Protein AF-A0A3M1Y924-F1 (afdb_monomer_lite)

Sequence (154 aa):
MILGLCLPALLVAQAPTDSLYFHLVATYLQQHPGPYLAVDTAIPSLPLPALWLDDSATVSLWIGSPRVAFERLAKKSYLRHLQLSLRPDSSRAGQLMQVRDTLDLAALRRVREEAPPPLRGENPTAAARWLRPALIISGSTAAILALFLIRTPL

Secondary structure (DSSP, 8-state):
-EEE----TTS-TT--HHHHHHHHHHHHHHHS---BSEEEES-TTS---STTB-TT---EEEEPPPEEEEEEEETTEEEEEEEEEEEETT-S--EEEEEEEEEEHHHHHHHHHHS-GGGS---HHHHHHHHHHHHHHHHHHHHHHHHHHHH---

pLDDT: mean 70.91, std 11.45, range [38.41, 86.62]

Radius of gyration: 21.57 Å; chains: 1; bounding box: 62×49×46 Å

Structure (mmCIF, N/CA/C/O backbone):
data_AF-A0A3M1Y924-F1
#
_entry.id   AF-A0A3M1Y924-F1
#
loop_
_atom_site.group_PDB
_atom_site.id
_atom_site.type_symbol
_atom_site.label_atom_id
_atom_site.label_alt_id
_atom_site.label_comp_id
_atom_site.label_asym_id
_atom_site.label_entity_id
_atom_site.label_seq_id
_atom_site.pdbx_PDB_ins_code
_atom_site.Cartn_x
_atom_site.Cartn_y
_atom_site.Cartn_z
_atom_site.occupancy
_atom_site.B_iso_or_equiv
_atom_site.auth_seq_id
_atom_site.auth_comp_id
_atom_site.auth_asym_id
_atom_site.auth_atom_id
_atom_site.pdbx_PDB_model_num
ATOM 1 N N . MET A 1 1 ? -6.650 6.779 -16.405 1.00 43.38 1 MET A N 1
ATOM 2 C CA . MET A 1 1 ? -7.317 5.468 -16.253 1.00 43.38 1 MET A CA 1
ATOM 3 C C . MET A 1 1 ? -6.855 4.874 -14.928 1.00 43.38 1 MET A C 1
ATOM 5 O O . MET A 1 1 ? -5.652 4.833 -14.707 1.00 43.38 1 MET A O 1
ATOM 9 N N . ILE A 1 2 ? -7.766 4.547 -14.006 1.00 46.38 2 ILE A N 1
ATOM 10 C CA . ILE A 1 2 ? -7.412 3.947 -12.707 1.00 46.38 2 ILE A CA 1
ATOM 11 C C . ILE A 1 2 ? -7.532 2.435 -12.876 1.00 46.38 2 ILE A C 1
ATOM 13 O O . ILE A 1 2 ? -8.632 1.937 -13.097 1.00 46.38 2 ILE A O 1
ATOM 17 N N . LEU A 1 3 ? -6.413 1.718 -12.795 1.00 51.41 3 LEU A N 1
ATOM 18 C CA . LEU A 1 3 ? -6.412 0.257 -12.787 1.00 51.41 3 LEU A CA 1
ATOM 19 C C . LEU A 1 3 ? -6.446 -0.195 -11.326 1.00 51.41 3 LEU A C 1
ATOM 21 O O . LEU A 1 3 ? -5.430 -0.226 -10.630 1.00 51.41 3 LEU A O 1
ATOM 25 N N . GLY A 1 4 ? -7.657 -0.464 -10.837 1.00 45.56 4 GLY A N 1
ATOM 26 C CA . GLY A 1 4 ? -7.865 -1.121 -9.552 1.00 45.56 4 GLY A CA 1
ATOM 27 C C . GLY A 1 4 ? -7.639 -2.617 -9.718 1.00 45.56 4 GLY A C 1
ATOM 28 O O . GLY A 1 4 ? -8.507 -3.311 -10.240 1.00 45.56 4 GLY A O 1
ATOM 29 N N . LEU A 1 5 ? -6.479 -3.116 -9.295 1.00 54.16 5 LEU A N 1
ATOM 30 C CA . LEU A 1 5 ? -6.228 -4.553 -9.243 1.00 54.16 5 LEU A CA 1
ATOM 31 C C . LEU A 1 5 ? -6.842 -5.094 -7.950 1.00 54.16 5 LEU A C 1
ATOM 33 O O . LEU A 1 5 ? -6.291 -4.922 -6.863 1.00 54.16 5 LEU A O 1
ATOM 37 N N . CYS A 1 6 ? -7.992 -5.759 -8.065 1.00 44.88 6 CYS A N 1
ATOM 38 C CA . CYS A 1 6 ? -8.392 -6.739 -7.059 1.00 44.88 6 CYS A CA 1
ATOM 39 C C . CYS A 1 6 ? -7.473 -7.948 -7.232 1.00 44.88 6 CYS A C 1
ATOM 41 O O . CYS A 1 6 ? -7.680 -8.754 -8.139 1.00 44.88 6 CYS A O 1
ATOM 43 N N . LEU A 1 7 ? -6.433 -8.051 -6.401 1.00 48.22 7 LEU A N 1
ATOM 44 C CA . LEU A 1 7 ? -5.666 -9.290 -6.298 1.00 48.22 7 LEU A CA 1
ATOM 45 C C . LEU A 1 7 ? -6.635 -10.440 -5.967 1.00 48.22 7 LEU A C 1
ATOM 47 O O . LEU A 1 7 ? -7.522 -10.254 -5.126 1.00 48.22 7 LEU A O 1
ATOM 51 N N . PRO A 1 8 ? -6.504 -11.617 -6.609 1.00 39.78 8 PRO A N 1
ATOM 52 C CA . PRO A 1 8 ? -7.310 -12.773 -6.250 1.00 39.78 8 PRO A CA 1
ATOM 53 C C . PRO A 1 8 ? -7.094 -13.068 -4.765 1.00 39.78 8 PRO A C 1
ATOM 55 O O . PRO A 1 8 ? -5.956 -13.172 -4.307 1.00 39.78 8 PRO A O 1
ATOM 58 N N . ALA A 1 9 ? -8.196 -13.211 -4.026 1.00 41.47 9 ALA A N 1
ATOM 59 C CA . ALA A 1 9 ? -8.272 -13.348 -2.566 1.00 41.47 9 ALA A CA 1
ATOM 60 C C . ALA A 1 9 ? -7.474 -14.528 -1.957 1.00 41.47 9 ALA A C 1
ATOM 62 O O . ALA A 1 9 ? -7.539 -14.765 -0.755 1.00 41.47 9 ALA A O 1
ATOM 63 N N . LEU A 1 10 ? -6.731 -15.275 -2.777 1.00 38.41 10 LEU A N 1
ATOM 64 C CA . LEU A 1 10 ? -6.003 -16.488 -2.424 1.00 38.41 10 LEU A CA 1
ATOM 65 C C . LEU A 1 10 ? -4.482 -16.310 -2.326 1.00 38.41 10 LEU A C 1
ATOM 67 O O . LEU A 1 10 ? -3.832 -17.195 -1.777 1.00 38.41 10 LEU A O 1
ATOM 71 N N . LEU A 1 11 ? -3.903 -15.189 -2.773 1.00 43.66 11 LEU A N 1
ATOM 72 C CA . LEU A 1 11 ? -2.491 -14.898 -2.508 1.00 43.66 11 LEU A CA 1
ATOM 73 C C . LEU A 1 11 ? -2.346 -13.798 -1.454 1.00 43.66 11 LEU A C 1
ATOM 75 O O . LEU A 1 11 ? -2.369 -12.606 -1.736 1.00 43.66 11 LEU A O 1
ATOM 79 N N . VAL A 1 12 ? -2.104 -14.271 -0.233 1.00 49.91 12 VAL A N 1
ATOM 80 C CA . VAL A 1 12 ? -1.448 -13.549 0.859 1.00 49.91 12 VAL A CA 1
ATOM 81 C C . VAL A 1 12 ? -2.288 -12.439 1.497 1.00 49.91 12 VAL A C 1
ATOM 83 O O . VAL A 1 12 ? -1.961 -11.253 1.453 1.00 49.91 12 VAL A O 1
ATOM 86 N N . ALA A 1 13 ? -3.335 -12.839 2.224 1.00 56.69 13 ALA A N 1
ATOM 87 C CA . ALA A 1 13 ? -3.778 -12.036 3.357 1.00 56.69 13 ALA A CA 1
ATOM 88 C C . ALA A 1 13 ? -2.540 -11.769 4.240 1.00 56.69 13 ALA A C 1
ATOM 90 O O . ALA A 1 13 ? -1.946 -12.717 4.745 1.00 56.69 13 ALA A O 1
ATOM 91 N N . GLN A 1 14 ? -2.144 -10.503 4.409 1.00 67.88 14 GLN A N 1
ATOM 92 C CA . GLN A 1 14 ? -0.995 -10.057 5.222 1.00 67.88 14 GLN A CA 1
ATOM 93 C C . GLN A 1 14 ? 0.400 -10.036 4.563 1.00 67.88 14 GLN A C 1
ATOM 95 O O . GLN A 1 14 ? 1.406 -10.085 5.272 1.00 67.88 14 GLN A O 1
ATOM 100 N N . ALA A 1 15 ? 0.500 -9.883 3.238 1.00 73.00 15 ALA A N 1
ATOM 101 C CA . ALA A 1 15 ? 1.799 -9.682 2.584 1.00 73.00 15 ALA A CA 1
ATOM 102 C C . ALA A 1 15 ? 2.507 -8.402 3.088 1.00 73.00 15 ALA A C 1
ATOM 104 O O . ALA A 1 15 ? 1.841 -7.378 3.316 1.00 73.00 15 ALA A O 1
ATOM 105 N N . PRO A 1 16 ? 3.843 -8.394 3.234 1.00 79.31 16 PRO A N 1
ATOM 106 C CA . PRO A 1 16 ? 4.570 -7.183 3.597 1.00 79.31 16 PRO A CA 1
ATOM 107 C C . PRO A 1 16 ? 4.473 -6.137 2.465 1.00 79.31 16 PRO A C 1
ATOM 109 O O . PRO A 1 16 ? 4.255 -6.466 1.296 1.00 79.31 16 PRO A O 1
ATOM 112 N N . THR A 1 17 ? 4.504 -4.844 2.808 1.00 78.25 17 THR A N 1
ATOM 113 C CA . THR A 1 17 ? 4.154 -3.760 1.861 1.00 78.25 17 THR A CA 1
ATOM 114 C C . THR A 1 17 ? 5.130 -3.652 0.683 1.00 78.25 17 THR A C 1
ATOM 116 O O . THR A 1 17 ? 4.732 -3.272 -0.416 1.00 78.25 17 THR A O 1
ATOM 119 N N . ASP A 1 18 ? 6.391 -4.005 0.899 1.00 76.62 18 ASP A N 1
ATOM 120 C CA . ASP A 1 18 ? 7.430 -4.131 -0.125 1.00 76.62 18 ASP A CA 1
ATOM 121 C C . ASP A 1 18 ? 7.062 -5.167 -1.198 1.00 76.62 18 ASP A C 1
ATOM 123 O O . ASP A 1 18 ? 7.117 -4.861 -2.386 1.00 76.62 18 ASP A O 1
ATOM 127 N N . SER A 1 19 ? 6.594 -6.352 -0.803 1.00 79.69 19 SER A N 1
ATOM 128 C CA . SER A 1 19 ? 6.174 -7.397 -1.742 1.00 79.69 19 SER A CA 1
ATOM 129 C C . SER A 1 19 ? 4.979 -6.963 -2.597 1.00 79.69 19 SER A C 1
ATOM 131 O O . SER A 1 19 ? 4.958 -7.209 -3.803 1.00 79.69 19 SER A O 1
ATOM 133 N N . LEU A 1 20 ? 4.019 -6.237 -2.008 1.00 78.88 20 LEU A N 1
ATOM 134 C CA . LEU A 1 20 ? 2.894 -5.667 -2.754 1.00 78.88 20 LEU A CA 1
ATOM 135 C C . LEU A 1 20 ? 3.345 -4.584 -3.733 1.00 78.88 20 LEU A C 1
ATOM 137 O O . LEU A 1 20 ? 2.848 -4.527 -4.858 1.00 78.88 20 LEU A O 1
ATOM 141 N N . TYR A 1 21 ? 4.282 -3.733 -3.318 1.00 79.12 21 TYR A N 1
ATOM 142 C CA . TYR A 1 21 ? 4.879 -2.734 -4.196 1.00 79.12 21 TYR A CA 1
ATOM 143 C C . TYR A 1 21 ? 5.563 -3.407 -5.394 1.00 79.12 21 TYR A C 1
ATOM 145 O O . TYR A 1 21 ? 5.290 -3.041 -6.537 1.00 79.12 21 TYR A O 1
ATOM 153 N N . PHE A 1 22 ? 6.377 -4.438 -5.151 1.00 78.12 22 PHE A N 1
ATOM 154 C CA . PHE A 1 22 ? 7.032 -5.199 -6.215 1.00 78.12 22 PHE A CA 1
ATOM 155 C C . PHE A 1 22 ? 6.035 -5.850 -7.161 1.00 78.12 22 PHE A C 1
ATOM 157 O O . PHE A 1 22 ? 6.190 -5.747 -8.376 1.00 78.12 22 PHE A O 1
ATOM 164 N N . HIS A 1 23 ? 4.990 -6.471 -6.621 1.00 79.56 23 HIS A N 1
ATOM 165 C CA . HIS A 1 23 ? 3.956 -7.096 -7.432 1.00 79.56 23 HIS A CA 1
ATOM 166 C C . HIS A 1 23 ? 3.243 -6.071 -8.323 1.00 79.56 23 HIS A C 1
ATOM 168 O O . HIS A 1 23 ? 2.986 -6.351 -9.494 1.00 79.56 23 HIS A O 1
ATOM 174 N N . LEU A 1 24 ? 2.933 -4.880 -7.803 1.00 78.75 24 LEU A N 1
ATOM 175 C CA . LEU A 1 24 ? 2.301 -3.814 -8.584 1.00 78.75 24 LEU A CA 1
ATOM 176 C C . LEU A 1 24 ? 3.180 -3.361 -9.748 1.00 78.75 24 LEU A C 1
ATOM 178 O O . LEU A 1 24 ? 2.708 -3.307 -10.883 1.00 78.75 24 LEU A O 1
ATOM 182 N N . VAL A 1 25 ? 4.456 -3.087 -9.473 1.00 78.19 25 VAL A N 1
ATOM 183 C CA . VAL A 1 25 ? 5.422 -2.687 -10.504 1.00 78.19 25 VAL A CA 1
ATOM 184 C C . VAL A 1 25 ? 5.589 -3.798 -11.542 1.00 78.19 25 VAL A C 1
ATOM 186 O O . VAL A 1 25 ? 5.495 -3.533 -12.736 1.00 78.19 25 VAL A O 1
ATOM 189 N N . ALA A 1 26 ? 5.748 -5.051 -11.109 1.00 78.12 26 ALA A N 1
ATOM 190 C CA . ALA A 1 26 ? 5.869 -6.194 -12.011 1.00 78.12 26 ALA A CA 1
ATOM 191 C C . ALA A 1 26 ? 4.624 -6.368 -12.895 1.00 78.12 26 ALA A C 1
ATOM 193 O O . ALA A 1 26 ? 4.749 -6.582 -14.097 1.00 78.12 26 ALA A O 1
ATOM 194 N N . THR A 1 27 ? 3.425 -6.214 -12.324 1.00 78.44 27 THR A N 1
ATOM 195 C CA . THR A 1 27 ? 2.164 -6.317 -13.078 1.00 78.44 27 THR A CA 1
ATOM 196 C C . THR A 1 27 ? 2.050 -5.202 -14.114 1.00 78.44 27 THR A C 1
ATOM 198 O O . THR A 1 27 ? 1.643 -5.455 -15.244 1.00 78.44 27 THR A O 1
ATOM 201 N N . TYR A 1 28 ? 2.435 -3.973 -13.756 1.00 77.25 28 TYR A N 1
ATOM 202 C CA . TYR A 1 28 ? 2.457 -2.853 -14.695 1.00 77.25 28 TYR A CA 1
ATOM 203 C C . TYR A 1 28 ? 3.394 -3.118 -15.874 1.00 77.25 28 TYR A C 1
ATOM 205 O O . TYR A 1 28 ? 2.993 -2.961 -17.023 1.00 77.25 28 TYR A O 1
ATOM 213 N N . LEU A 1 29 ? 4.620 -3.560 -15.591 1.00 75.62 29 LEU A N 1
ATOM 214 C CA . LEU A 1 29 ? 5.622 -3.853 -16.616 1.00 75.62 29 LEU A CA 1
ATOM 215 C C . LEU A 1 29 ? 5.200 -5.022 -17.517 1.00 75.62 29 LEU A C 1
ATOM 217 O O . LEU A 1 29 ? 5.421 -4.976 -18.721 1.00 75.62 29 LEU A O 1
ATOM 221 N N . GLN A 1 30 ? 4.531 -6.040 -16.968 1.00 76.00 30 GLN A N 1
ATOM 222 C CA . GLN A 1 30 ? 3.955 -7.132 -17.764 1.00 76.00 30 GLN A CA 1
ATOM 223 C C . GLN A 1 30 ? 2.821 -6.661 -18.684 1.00 76.00 30 GLN A C 1
ATOM 225 O O . GLN A 1 30 ? 2.682 -7.168 -19.793 1.00 76.00 30 GLN A O 1
ATOM 230 N N . GLN A 1 31 ? 1.997 -5.713 -18.227 1.00 74.56 31 GLN A N 1
ATOM 231 C CA . GLN A 1 31 ? 0.903 -5.140 -19.022 1.00 74.56 31 GLN A CA 1
ATOM 232 C C . GLN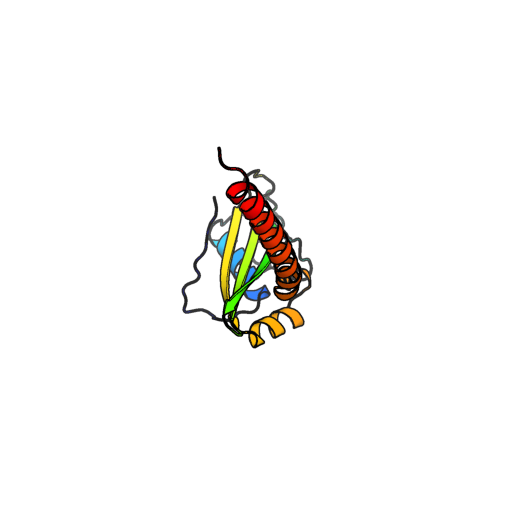 A 1 31 ? 1.397 -4.148 -20.080 1.00 74.56 31 GLN A C 1
ATOM 234 O O . GLN A 1 31 ? 0.739 -3.960 -21.103 1.00 74.56 31 GLN A O 1
ATOM 239 N N . HIS A 1 32 ? 2.554 -3.533 -19.843 1.00 72.88 32 HIS A N 1
ATOM 240 C CA . HIS A 1 32 ? 3.192 -2.580 -20.740 1.00 72.88 32 HIS A CA 1
ATOM 241 C C . HIS A 1 32 ? 4.624 -3.031 -21.063 1.00 72.88 32 HIS A C 1
ATOM 243 O O . HIS A 1 32 ? 5.576 -2.388 -20.624 1.00 72.88 32 HIS A O 1
ATOM 249 N N . PRO A 1 33 ? 4.797 -4.130 -21.824 1.00 66.00 33 PRO A N 1
ATOM 250 C CA . PRO A 1 33 ? 6.117 -4.577 -22.240 1.00 66.00 33 PRO A CA 1
ATOM 251 C C . PRO A 1 33 ? 6.686 -3.552 -23.226 1.00 66.00 33 PRO A C 1
ATOM 253 O O . PRO A 1 33 ? 6.256 -3.461 -24.375 1.00 66.00 33 PRO A O 1
ATOM 256 N N . GLY A 1 34 ? 7.626 -2.739 -22.758 1.00 63.94 34 GLY A N 1
ATOM 257 C CA . GLY A 1 34 ? 8.347 -1.761 -23.561 1.00 63.94 34 GLY A CA 1
ATOM 258 C C . GLY A 1 34 ? 9.807 -1.696 -23.121 1.00 63.94 34 GLY A C 1
ATOM 259 O O . GLY A 1 34 ? 10.099 -2.021 -21.969 1.00 63.94 34 GLY A O 1
ATOM 260 N N . PRO A 1 35 ? 10.733 -1.314 -24.014 1.00 62.91 35 PRO A N 1
ATOM 261 C CA . PRO A 1 35 ? 12.123 -1.119 -23.637 1.00 62.91 35 PRO A CA 1
ATOM 262 C C . PRO A 1 35 ? 12.202 0.142 -22.762 1.00 62.91 35 PRO A C 1
ATOM 264 O O . PRO A 1 35 ? 11.805 1.232 -23.187 1.00 62.91 35 PRO A O 1
ATOM 267 N N . TYR A 1 36 ? 12.653 -0.017 -21.518 1.00 68.50 36 TYR A N 1
ATOM 268 C CA . TYR A 1 36 ? 12.849 1.078 -20.569 1.00 68.50 36 TYR A CA 1
ATOM 269 C C . TYR A 1 36 ? 14.352 1.304 -20.383 1.00 68.50 36 TYR A C 1
ATOM 271 O O . TYR A 1 36 ? 15.082 0.370 -20.065 1.00 68.50 36 TYR A O 1
ATOM 279 N N . LEU A 1 37 ? 14.810 2.542 -20.583 1.00 62.09 37 LEU A N 1
ATOM 280 C CA . LEU A 1 37 ? 16.233 2.904 -20.484 1.00 62.09 37 LEU A CA 1
ATOM 281 C C . LEU A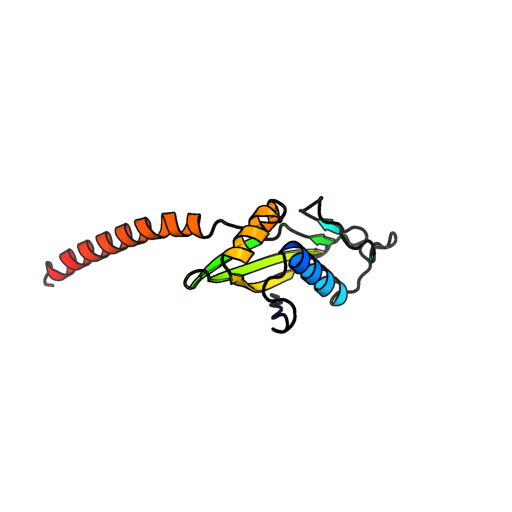 1 37 ? 16.685 2.940 -19.023 1.00 62.09 37 LEU A C 1
ATOM 283 O O . LEU A 1 37 ? 17.763 2.483 -18.667 1.00 62.09 37 LEU A O 1
ATOM 287 N N . ALA A 1 38 ? 15.834 3.497 -18.168 1.00 66.06 38 ALA A N 1
ATOM 288 C CA . ALA A 1 38 ? 16.074 3.615 -16.743 1.00 66.06 38 ALA A CA 1
ATOM 289 C C . ALA A 1 38 ? 14.745 3.557 -15.994 1.00 66.06 38 ALA A C 1
ATOM 291 O O . ALA A 1 38 ? 13.716 4.039 -16.481 1.00 66.06 38 ALA A O 1
ATOM 292 N N . VAL A 1 39 ? 14.778 2.969 -14.801 1.00 69.44 39 VAL A N 1
ATOM 293 C CA . VAL A 1 39 ? 13.653 2.971 -13.869 1.00 69.44 39 VAL A CA 1
ATOM 294 C C . VAL A 1 39 ? 14.046 3.818 -12.669 1.00 69.44 39 VAL A C 1
ATOM 296 O O . VAL A 1 39 ? 14.744 3.354 -11.768 1.00 69.44 39 VAL A O 1
ATOM 299 N N . ASP A 1 40 ? 13.583 5.062 -12.660 1.00 70.88 40 ASP A N 1
ATOM 300 C CA . ASP A 1 40 ? 13.798 5.970 -11.543 1.00 70.88 40 ASP A CA 1
ATOM 301 C C . ASP A 1 40 ? 12.727 5.732 -10.492 1.00 70.88 40 ASP A C 1
ATOM 303 O O . ASP A 1 40 ? 11.529 5.782 -10.772 1.00 70.88 40 ASP A O 1
ATOM 307 N N . THR A 1 41 ? 13.144 5.489 -9.253 1.00 69.00 41 THR A N 1
ATOM 308 C CA . THR A 1 41 ? 12.208 5.294 -8.147 1.00 69.00 41 THR A CA 1
ATOM 309 C C . THR A 1 41 ? 12.415 6.341 -7.078 1.00 69.00 41 THR A C 1
ATOM 311 O O . THR A 1 41 ? 13.537 6.708 -6.735 1.00 69.00 41 THR A O 1
ATOM 314 N N . ALA A 1 42 ? 11.315 6.770 -6.472 1.00 68.44 42 ALA A N 1
ATOM 315 C CA . ALA A 1 42 ? 11.379 7.596 -5.274 1.00 68.44 42 ALA A CA 1
ATOM 316 C C . ALA A 1 42 ? 11.859 6.823 -4.022 1.00 68.44 42 ALA A C 1
ATOM 318 O O . ALA A 1 42 ? 12.003 7.422 -2.956 1.00 68.44 42 ALA A O 1
ATOM 319 N N . ILE A 1 43 ? 12.083 5.503 -4.120 1.00 66.62 43 ILE A N 1
ATOM 320 C CA . ILE A 1 43 ? 12.578 4.652 -3.029 1.00 66.62 43 ILE A CA 1
ATOM 321 C C . ILE A 1 43 ? 13.895 3.991 -3.463 1.00 66.62 43 ILE A C 1
ATOM 323 O O . ILE A 1 43 ? 13.884 2.853 -3.932 1.00 66.62 43 ILE A O 1
ATOM 327 N N . PRO A 1 44 ? 15.044 4.652 -3.247 1.00 60.50 44 PRO A N 1
ATOM 328 C CA . PRO A 1 44 ? 16.335 4.182 -3.755 1.00 60.50 44 PRO A CA 1
ATOM 329 C C . PRO A 1 44 ? 16.809 2.861 -3.128 1.00 60.50 44 PRO A C 1
ATOM 331 O O . PRO A 1 44 ? 17.710 2.219 -3.651 1.00 60.50 44 PRO A O 1
ATOM 334 N N . SER A 1 45 ? 16.226 2.446 -2.000 1.00 62.06 45 SER A N 1
ATOM 335 C CA . SER A 1 45 ? 16.637 1.249 -1.261 1.00 62.06 45 SER A CA 1
ATOM 336 C C . SER A 1 45 ? 15.898 -0.031 -1.660 1.00 62.06 45 SER A C 1
ATOM 338 O O . SER A 1 45 ? 16.160 -1.070 -1.055 1.00 62.06 45 SER A O 1
ATOM 340 N N . LEU A 1 46 ? 14.936 0.017 -2.591 1.00 63.56 46 LEU A N 1
ATOM 341 C CA . LEU A 1 46 ? 14.222 -1.188 -3.019 1.00 63.56 46 LEU A CA 1
ATOM 342 C C . LEU A 1 46 ? 14.942 -1.831 -4.219 1.00 63.56 46 LEU A C 1
ATOM 344 O O . LEU A 1 46 ? 15.111 -1.159 -5.236 1.00 63.56 46 LEU A O 1
ATOM 348 N N . PRO A 1 47 ? 15.340 -3.116 -4.147 1.00 60.56 47 PRO A N 1
ATOM 349 C CA . PRO A 1 47 ? 15.996 -3.796 -5.260 1.00 60.56 47 PRO A CA 1
ATOM 350 C C . PRO A 1 47 ? 15.002 -4.024 -6.401 1.00 60.56 47 PRO A C 1
ATOM 352 O O . PRO A 1 47 ? 14.236 -4.981 -6.381 1.00 60.56 47 PRO A O 1
ATOM 355 N N . LEU A 1 48 ? 14.986 -3.141 -7.397 1.00 62.81 48 LEU A N 1
ATOM 356 C CA . LEU A 1 48 ? 14.206 -3.365 -8.610 1.00 62.81 48 LEU A CA 1
ATOM 357 C C . LEU A 1 48 ? 14.728 -4.601 -9.359 1.00 62.81 48 LEU A C 1
ATOM 359 O O . LEU A 1 48 ? 15.942 -4.806 -9.424 1.00 62.81 48 LEU A O 1
ATOM 363 N N . PRO A 1 49 ? 13.845 -5.420 -9.956 1.00 57.59 49 PRO A N 1
ATOM 364 C CA . PRO A 1 49 ? 14.292 -6.507 -10.811 1.00 57.59 49 PRO A CA 1
ATOM 365 C C . PRO A 1 49 ? 15.043 -5.915 -12.011 1.00 57.59 49 PRO A C 1
ATOM 367 O O . PRO A 1 49 ? 14.455 -5.198 -12.816 1.00 57.59 49 PRO A O 1
ATOM 370 N N . ALA A 1 50 ? 16.328 -6.251 -12.151 1.00 55.06 50 ALA A N 1
ATOM 371 C CA . ALA A 1 50 ? 17.233 -5.807 -13.224 1.00 55.06 50 ALA A CA 1
ATOM 372 C C . ALA A 1 50 ? 16.828 -6.275 -14.641 1.00 55.06 50 ALA A C 1
ATOM 374 O O . ALA A 1 50 ? 17.604 -6.189 -15.584 1.00 55.06 50 ALA A O 1
ATOM 375 N N . LEU A 1 51 ? 15.628 -6.830 -14.792 1.00 53.88 51 LEU A N 1
ATOM 376 C CA . LEU A 1 51 ? 15.266 -7.750 -15.862 1.00 53.88 51 LEU A CA 1
ATOM 377 C C . LEU A 1 51 ? 14.729 -7.053 -17.128 1.00 53.88 51 LEU A C 1
ATOM 379 O O . LEU A 1 51 ? 14.321 -7.744 -18.050 1.00 53.88 51 LEU A O 1
ATOM 383 N N . TRP A 1 52 ? 14.716 -5.714 -17.186 1.00 55.28 52 TRP A N 1
ATOM 384 C CA . TRP A 1 52 ? 14.043 -4.964 -18.265 1.00 55.28 52 TRP A CA 1
ATOM 385 C C . TRP A 1 52 ? 14.717 -3.631 -18.635 1.00 55.28 52 TRP A C 1
ATOM 387 O O . TRP A 1 52 ? 14.046 -2.718 -19.114 1.00 55.28 52 TRP A O 1
ATOM 397 N N . LEU A 1 53 ? 16.021 -3.506 -18.372 1.00 58.38 53 LEU A N 1
ATOM 398 C CA . LEU A 1 53 ? 16.832 -2.368 -18.809 1.00 58.38 53 LEU A CA 1
ATOM 399 C C . LEU A 1 53 ? 17.396 -2.687 -20.194 1.00 58.38 53 LEU A C 1
ATOM 401 O O . LEU A 1 53 ? 18.145 -3.651 -20.348 1.00 58.38 53 LEU A O 1
ATOM 405 N N . ASP A 1 54 ? 16.995 -1.907 -21.189 1.00 61.62 54 ASP A N 1
ATOM 406 C CA . ASP A 1 54 ? 17.532 -1.987 -22.545 1.00 61.62 54 ASP A CA 1
ATOM 407 C C . ASP A 1 54 ? 18.251 -0.669 -22.843 1.00 61.62 54 ASP A C 1
ATOM 409 O O . ASP A 1 54 ? 17.612 0.380 -22.933 1.00 61.62 54 ASP A O 1
ATOM 413 N N . ASP A 1 55 ? 19.577 -0.717 -22.993 1.00 60.69 55 ASP A N 1
ATOM 414 C CA . ASP A 1 55 ? 20.416 0.457 -23.284 1.00 60.69 55 ASP A CA 1
ATOM 415 C C . ASP A 1 55 ? 20.049 1.127 -24.625 1.00 60.69 55 ASP A C 1
ATOM 417 O O . ASP A 1 55 ? 20.467 2.255 -24.894 1.00 60.69 55 ASP A O 1
ATOM 421 N N . SER A 1 56 ? 19.253 0.459 -25.471 1.00 60.97 56 SER A N 1
ATOM 422 C CA . SER A 1 56 ? 18.738 1.009 -26.731 1.00 60.97 56 SER A CA 1
ATOM 423 C C . SER A 1 56 ? 17.392 1.741 -26.604 1.00 60.97 56 SER A C 1
ATOM 425 O O . SER A 1 56 ? 16.922 2.360 -27.565 1.00 60.97 56 SER A O 1
ATOM 427 N N . ALA A 1 57 ? 16.765 1.704 -25.426 1.00 64.38 57 ALA A N 1
ATOM 428 C CA . ALA A 1 57 ? 15.512 2.394 -25.147 1.00 64.38 57 ALA A CA 1
ATOM 429 C C . ALA A 1 57 ? 15.686 3.922 -25.090 1.00 64.38 57 ALA A C 1
ATOM 431 O O . ALA A 1 57 ? 16.738 4.434 -24.741 1.00 64.38 57 ALA A O 1
ATOM 432 N N . THR A 1 58 ? 14.625 4.687 -25.356 1.00 64.75 58 THR A N 1
ATOM 433 C CA . THR A 1 58 ? 14.612 6.161 -25.186 1.00 64.75 58 THR A CA 1
ATOM 434 C C . THR A 1 58 ? 13.646 6.638 -24.103 1.00 64.75 58 THR A C 1
ATOM 436 O O . THR A 1 58 ? 13.529 7.836 -23.855 1.00 64.75 58 THR A O 1
ATOM 439 N N . VAL A 1 59 ? 12.940 5.712 -23.448 1.00 69.56 59 VAL A N 1
ATOM 440 C CA . VAL A 1 59 ? 11.891 6.023 -22.473 1.00 69.56 59 VAL A CA 1
ATOM 441 C C . VAL A 1 59 ? 12.372 5.658 -21.074 1.00 69.56 59 VAL A C 1
ATOM 443 O O . VAL A 1 59 ? 12.691 4.500 -20.810 1.00 69.56 59 VAL A O 1
ATOM 446 N N . SER A 1 60 ? 12.390 6.634 -20.165 1.00 73.75 60 SER A N 1
ATOM 447 C CA . SER A 1 60 ? 12.566 6.382 -18.735 1.00 73.75 60 SER A CA 1
ATOM 448 C C . SER A 1 60 ? 11.199 6.123 -18.082 1.00 73.75 60 SER A C 1
ATOM 450 O O . SER A 1 60 ? 10.167 6.672 -18.496 1.00 73.75 60 SER A O 1
ATOM 452 N N . LEU A 1 61 ? 11.166 5.240 -17.085 1.00 77.44 61 LEU A N 1
ATOM 453 C CA . LEU A 1 61 ? 9.986 4.994 -16.265 1.00 77.44 61 LEU A CA 1
ATOM 454 C C . LEU A 1 61 ? 10.213 5.586 -14.881 1.00 77.44 61 LEU A C 1
ATOM 456 O O . LEU A 1 61 ? 11.039 5.097 -14.115 1.00 77.44 61 LEU A O 1
ATOM 460 N N . TRP A 1 62 ? 9.413 6.586 -14.533 1.00 78.44 62 TRP A N 1
ATOM 461 C CA . TRP A 1 62 ? 9.389 7.140 -13.193 1.00 78.44 62 TRP A CA 1
ATOM 462 C C . TRP A 1 62 ? 8.339 6.440 -12.327 1.00 78.44 62 TRP A C 1
ATOM 464 O O . TRP A 1 62 ? 7.135 6.438 -12.622 1.00 78.44 62 TRP A O 1
ATOM 474 N N . ILE A 1 63 ? 8.799 5.870 -11.219 1.00 79.06 63 ILE A N 1
ATOM 475 C CA . ILE A 1 63 ? 7.977 5.259 -10.181 1.00 79.06 63 ILE A CA 1
ATOM 476 C C . ILE A 1 63 ? 7.907 6.220 -8.995 1.00 79.06 63 ILE A C 1
ATOM 478 O O . ILE A 1 63 ? 8.868 6.405 -8.241 1.00 79.06 63 ILE A O 1
ATOM 482 N N . GLY A 1 64 ? 6.743 6.843 -8.830 1.00 74.75 64 GLY A N 1
ATOM 483 C CA . GLY A 1 64 ? 6.519 7.818 -7.771 1.00 74.75 64 GLY A CA 1
ATOM 484 C C . GLY A 1 64 ? 6.437 7.207 -6.379 1.00 74.75 64 GLY A C 1
ATOM 485 O O . GLY A 1 64 ? 6.277 5.999 -6.210 1.00 74.75 64 GLY A O 1
ATOM 486 N N . SER A 1 65 ? 6.504 8.069 -5.362 1.00 77.69 65 SER A N 1
ATOM 487 C CA . SER A 1 65 ? 6.411 7.636 -3.969 1.00 77.69 65 SER A CA 1
ATOM 488 C C . SER A 1 65 ? 5.076 6.933 -3.705 1.00 77.69 65 SER A C 1
ATOM 490 O O . SER A 1 65 ? 4.016 7.529 -3.937 1.00 77.69 65 SER A O 1
ATOM 492 N N . PRO A 1 66 ? 5.095 5.693 -3.193 1.00 82.62 66 PRO A N 1
ATOM 493 C CA . PRO A 1 66 ? 3.878 4.995 -2.825 1.00 82.62 66 PRO A CA 1
ATOM 494 C C . PRO A 1 66 ? 3.186 5.720 -1.673 1.00 82.62 66 PRO A C 1
ATOM 496 O O . PRO A 1 66 ? 3.824 6.200 -0.735 1.00 82.62 66 PRO A O 1
ATOM 499 N N . ARG A 1 67 ? 1.858 5.779 -1.735 1.00 82.50 67 ARG A N 1
ATOM 500 C CA . ARG A 1 67 ? 1.021 6.256 -0.634 1.00 82.50 67 ARG A CA 1
ATOM 501 C C . ARG A 1 67 ? 0.382 5.060 0.040 1.00 82.50 67 ARG A C 1
ATOM 503 O O . ARG A 1 67 ? -0.351 4.312 -0.603 1.00 82.50 67 ARG A O 1
ATOM 510 N N . VAL A 1 68 ? 0.659 4.894 1.328 1.00 84.44 68 VAL A N 1
ATOM 511 C CA . VAL A 1 68 ? 0.095 3.819 2.145 1.00 84.44 68 VAL A CA 1
ATOM 512 C C . VAL A 1 68 ? -0.788 4.441 3.216 1.00 84.44 68 VAL A C 1
ATOM 514 O O . VAL A 1 68 ? -0.301 5.157 4.090 1.00 84.44 68 VAL A O 1
ATOM 517 N N . ALA A 1 69 ? -2.086 4.176 3.144 1.00 84.06 69 ALA A N 1
ATOM 518 C CA . ALA A 1 69 ? -3.058 4.616 4.136 1.00 84.06 69 ALA A CA 1
ATOM 519 C C . ALA A 1 69 ? -3.669 3.407 4.842 1.00 84.06 69 ALA A C 1
ATOM 521 O O . ALA A 1 69 ? -3.860 2.352 4.235 1.00 84.06 69 ALA A O 1
ATOM 522 N N . PHE A 1 70 ? -3.989 3.569 6.124 1.00 84.88 70 PHE A N 1
ATOM 523 C CA . PHE A 1 70 ? -4.652 2.539 6.915 1.00 84.88 70 PHE A CA 1
ATOM 524 C C . PHE A 1 70 ? -5.958 3.076 7.476 1.00 84.88 70 PHE A C 1
ATOM 526 O O . PHE A 1 70 ? -5.978 4.098 8.161 1.00 84.88 70 PHE A O 1
ATOM 533 N N . GLU A 1 71 ? -7.034 2.343 7.243 1.00 83.31 71 GLU A N 1
ATOM 534 C CA . GLU A 1 71 ? -8.353 2.626 7.783 1.00 83.31 71 GLU A CA 1
ATOM 535 C C . GLU A 1 71 ? -8.742 1.517 8.760 1.00 83.31 71 GLU A C 1
ATOM 537 O O . GLU A 1 71 ? -8.465 0.342 8.539 1.00 83.31 71 GLU A O 1
ATOM 542 N N . ARG A 1 72 ? -9.353 1.862 9.893 1.00 81.56 72 ARG A N 1
ATOM 543 C CA . ARG A 1 72 ? -9.782 0.854 10.865 1.00 81.56 72 ARG A CA 1
ATOM 544 C C . ARG A 1 72 ? -11.163 0.325 10.478 1.00 81.56 72 ARG A C 1
ATOM 546 O O . ARG A 1 72 ? -12.125 1.076 10.564 1.00 81.56 72 ARG A O 1
ATOM 553 N N . LEU A 1 73 ? -11.265 -0.968 10.171 1.00 81.00 73 LEU A N 1
ATOM 554 C CA . LEU A 1 73 ? -12.544 -1.627 9.872 1.00 81.00 73 LEU A CA 1
ATOM 555 C C . LEU A 1 73 ? -13.244 -2.125 11.140 1.00 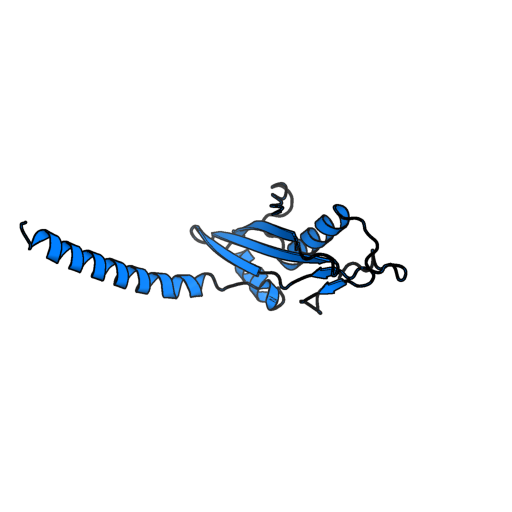81.00 73 LEU A C 1
ATOM 557 O O . LEU A 1 73 ? -14.430 -1.889 11.345 1.00 81.00 73 LEU A O 1
ATOM 561 N N . ALA A 1 74 ? -12.504 -2.808 12.017 1.00 79.25 74 ALA A N 1
ATOM 562 C CA . ALA A 1 74 ? -13.058 -3.412 13.227 1.00 79.25 74 ALA A CA 1
ATOM 563 C C . ALA A 1 74 ? -12.064 -3.368 14.399 1.00 79.25 74 ALA A C 1
ATOM 565 O O . ALA A 1 74 ? -11.004 -2.728 14.364 1.00 79.25 74 ALA A O 1
ATOM 566 N N . LYS A 1 75 ? -12.403 -4.016 15.518 1.00 79.88 75 LYS A N 1
ATOM 567 C CA . LYS A 1 75 ? -11.463 -4.179 16.635 1.00 79.88 75 LYS A CA 1
ATOM 568 C C . LYS A 1 75 ? -10.301 -5.061 16.167 1.00 79.88 75 LYS A C 1
ATOM 570 O O . LYS A 1 75 ? -10.510 -6.221 15.857 1.00 79.88 75 LYS A O 1
ATOM 575 N N . LYS A 1 76 ? -9.086 -4.498 16.164 1.00 82.25 76 LYS A N 1
ATOM 576 C CA . LYS A 1 76 ? -7.840 -5.144 15.708 1.00 82.25 76 LYS A CA 1
ATOM 577 C C . LYS A 1 76 ? -7.769 -5.471 14.205 1.00 82.25 76 LYS A C 1
ATOM 579 O O . LYS A 1 76 ? -6.842 -6.173 13.831 1.00 82.25 76 LYS A O 1
ATOM 584 N N . SER A 1 77 ? -8.662 -4.938 13.373 1.00 83.62 77 SER A N 1
ATOM 585 C CA . SER A 1 77 ? -8.654 -5.155 11.920 1.00 83.62 77 SER A CA 1
ATOM 586 C C . SER A 1 77 ? -8.614 -3.823 11.173 1.00 83.62 77 SER A C 1
ATOM 588 O O . SER A 1 77 ? -9.332 -2.879 11.533 1.00 83.62 77 SER A O 1
ATOM 590 N N . TYR A 1 78 ? -7.754 -3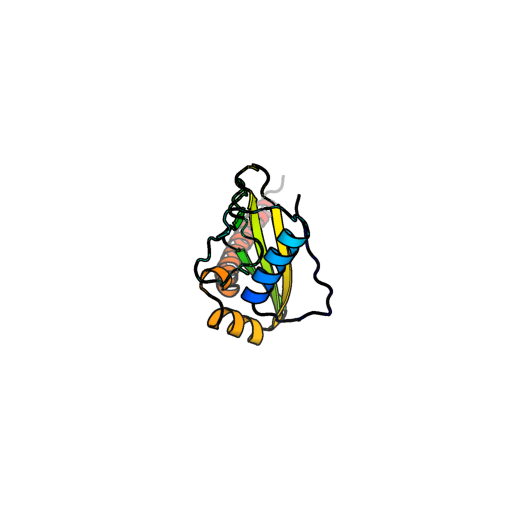.748 10.162 1.00 83.12 78 TYR A N 1
ATOM 591 C CA . TYR A 1 78 ? -7.423 -2.545 9.409 1.00 83.12 78 TYR A CA 1
ATOM 592 C C . TYR A 1 78 ? -7.427 -2.836 7.909 1.00 83.12 78 TYR A C 1
ATOM 594 O O . TYR A 1 78 ? -6.866 -3.830 7.469 1.00 83.12 78 TYR A O 1
ATOM 602 N N . LEU A 1 79 ? -8.018 -1.950 7.119 1.00 84.56 79 LEU A N 1
ATOM 603 C CA . LEU A 1 79 ? -7.878 -1.922 5.671 1.00 84.56 79 LEU A CA 1
ATOM 604 C C . LEU A 1 79 ? -6.611 -1.141 5.330 1.00 84.56 79 LEU A C 1
ATOM 606 O O . LEU A 1 79 ? -6.449 -0.001 5.767 1.00 84.56 79 LEU A O 1
ATOM 610 N N . ARG A 1 80 ? -5.706 -1.740 4.567 1.00 86.38 80 ARG A N 1
ATOM 611 C CA . ARG A 1 80 ? -4.561 -1.053 3.973 1.00 86.38 80 ARG A CA 1
ATOM 612 C C . ARG A 1 80 ? -4.918 -0.660 2.545 1.00 86.38 80 ARG A C 1
ATOM 614 O O . ARG A 1 80 ? -5.438 -1.461 1.773 1.00 86.38 80 ARG A O 1
ATOM 621 N N . HIS A 1 81 ? -4.609 0.581 2.200 1.00 85.00 81 HIS A N 1
ATOM 622 C CA . HIS A 1 81 ? -4.686 1.124 0.853 1.00 85.00 81 HIS A CA 1
ATOM 623 C C . HIS A 1 81 ? -3.277 1.478 0.399 1.00 85.00 81 HIS A C 1
ATOM 625 O O . HIS A 1 81 ? -2.669 2.398 0.945 1.00 85.00 81 HIS A O 1
ATOM 631 N N . LEU A 1 82 ? -2.769 0.766 -0.601 1.00 84.69 82 LEU A N 1
ATOM 632 C CA . LEU A 1 82 ? -1.511 1.079 -1.268 1.00 84.69 82 LEU A CA 1
ATOM 633 C C . LEU A 1 82 ? -1.829 1.713 -2.621 1.00 84.69 82 LEU A C 1
ATOM 635 O O . LEU A 1 82 ? -2.529 1.113 -3.436 1.00 84.69 82 LEU A O 1
ATOM 639 N N . GLN A 1 83 ? -1.321 2.916 -2.865 1.00 84.25 83 GLN A N 1
ATOM 640 C CA . GLN A 1 83 ? -1.432 3.603 -4.148 1.00 84.25 83 GLN A CA 1
ATOM 641 C C . GLN A 1 83 ? -0.044 3.885 -4.706 1.00 84.25 83 GLN A C 1
ATOM 643 O O . GLN A 1 83 ? 0.833 4.360 -3.984 1.00 84.25 83 GLN A O 1
ATOM 648 N N . LEU A 1 84 ? 0.133 3.634 -5.997 1.00 83.81 84 LEU A N 1
ATOM 649 C CA . LEU A 1 84 ? 1.380 3.855 -6.709 1.00 83.81 84 LEU A CA 1
ATOM 650 C C . LEU A 1 84 ? 1.107 4.604 -8.011 1.00 83.81 84 LEU A C 1
ATOM 652 O O . LEU A 1 84 ? 0.218 4.226 -8.775 1.00 83.81 84 LEU A O 1
ATOM 656 N N . SER A 1 85 ? 1.870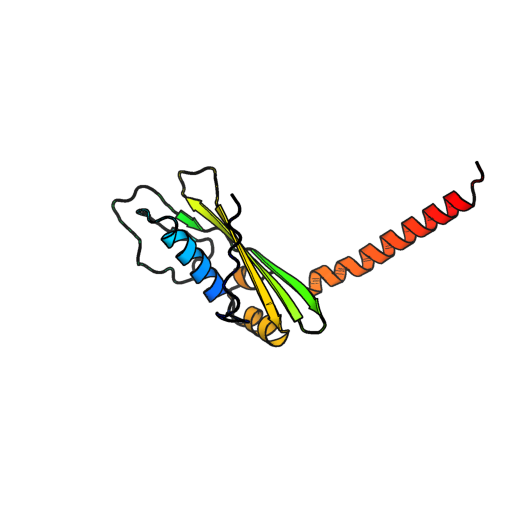 5.665 -8.263 1.00 82.06 85 SER A N 1
ATOM 657 C CA . SER A 1 85 ? 1.821 6.399 -9.527 1.00 82.06 85 SER A CA 1
ATOM 658 C C . SER A 1 85 ? 3.021 6.035 -10.390 1.00 82.06 85 SER A C 1
ATOM 660 O O . SER A 1 85 ? 4.156 6.272 -9.979 1.00 82.06 85 SER A O 1
ATOM 662 N N . LEU A 1 86 ? 2.759 5.522 -11.587 1.00 80.69 86 LEU A N 1
ATOM 663 C CA . LEU A 1 86 ? 3.765 5.189 -12.592 1.00 80.69 86 LEU A CA 1
ATOM 664 C C . LEU A 1 86 ? 3.641 6.162 -13.764 1.00 80.69 86 LEU A C 1
ATOM 666 O O . LEU A 1 86 ? 2.531 6.434 -14.236 1.00 80.69 86 LEU A O 1
ATOM 670 N N . ARG A 1 87 ? 4.764 6.727 -14.209 1.00 78.31 87 ARG A N 1
ATOM 671 C CA . ARG A 1 87 ? 4.811 7.694 -15.312 1.00 78.31 87 ARG A CA 1
ATOM 672 C C . ARG A 1 87 ? 5.970 7.370 -16.255 1.00 78.31 87 ARG A C 1
ATOM 674 O O . ARG A 1 87 ? 7.112 7.483 -15.829 1.00 78.31 87 ARG A O 1
ATOM 681 N N . PRO A 1 88 ? 5.709 7.000 -17.517 1.00 76.12 88 PRO A N 1
ATOM 682 C CA . PRO A 1 88 ? 6.734 7.067 -18.551 1.00 76.12 88 PRO A CA 1
ATOM 683 C C . PRO A 1 88 ? 7.040 8.538 -18.869 1.00 76.12 88 PRO A C 1
ATOM 685 O O . PRO A 1 88 ? 6.103 9.329 -18.992 1.00 76.12 88 PRO A O 1
ATOM 688 N N . ASP A 1 89 ? 8.317 8.899 -19.021 1.00 68.81 89 ASP A N 1
ATOM 689 C CA . ASP A 1 89 ? 8.782 10.292 -19.208 1.00 68.81 89 ASP A CA 1
ATOM 690 C C . ASP A 1 89 ? 8.088 11.020 -20.374 1.00 68.81 89 ASP A C 1
ATOM 692 O O . ASP A 1 89 ? 7.827 12.221 -20.336 1.00 68.81 89 ASP A O 1
ATOM 696 N N . SER A 1 90 ? 7.717 10.273 -21.415 1.00 56.50 90 SER A N 1
ATOM 697 C CA . SER A 1 90 ? 7.059 10.795 -22.614 1.00 56.50 90 SER A CA 1
ATOM 698 C C . SER A 1 90 ? 5.546 11.023 -22.462 1.00 56.50 90 SER A C 1
ATOM 700 O O . SER A 1 90 ? 4.903 11.530 -23.383 1.00 56.50 90 SER A O 1
ATOM 702 N N . SER A 1 91 ? 4.948 10.681 -21.316 1.00 59.03 91 SER A N 1
ATOM 703 C CA . SER A 1 91 ? 3.497 10.684 -21.107 1.00 59.03 91 SER A CA 1
ATOM 704 C C . SER A 1 91 ? 3.053 11.684 -20.035 1.00 59.03 91 SER A C 1
ATOM 706 O O . SER A 1 91 ? 3.395 11.573 -18.859 1.00 59.03 91 SER A O 1
ATOM 708 N N . ARG A 1 92 ? 2.149 12.610 -20.399 1.00 53.72 92 ARG A N 1
ATOM 709 C CA . ARG A 1 92 ? 1.380 13.404 -19.413 1.00 53.72 92 ARG A CA 1
ATOM 710 C C . ARG A 1 92 ? 0.385 12.549 -18.618 1.00 53.72 92 ARG A C 1
ATOM 712 O O . ARG A 1 92 ? -0.062 12.957 -17.546 1.00 53.72 92 ARG A O 1
ATOM 719 N N . ALA A 1 93 ? 0.015 11.381 -19.139 1.00 57.81 93 ALA A N 1
ATOM 720 C CA . ALA A 1 93 ? -0.924 10.469 -18.510 1.00 57.81 93 ALA A CA 1
ATOM 721 C C . ALA A 1 93 ? -0.163 9.489 -17.608 1.00 57.81 93 ALA A C 1
ATOM 723 O O . ALA A 1 93 ? 0.317 8.447 -18.048 1.00 57.81 93 ALA A O 1
ATOM 724 N N . GLY A 1 94 ? -0.050 9.837 -16.326 1.00 67.50 94 GLY A N 1
ATOM 725 C CA . GLY A 1 94 ? 0.396 8.888 -15.312 1.00 67.50 94 GLY A CA 1
ATOM 726 C C . GLY A 1 94 ? -0.662 7.829 -15.030 1.00 67.50 94 GLY A C 1
ATOM 727 O O . GLY A 1 94 ? -1.856 8.136 -14.951 1.00 67.50 94 GLY A O 1
ATOM 728 N N . GLN A 1 95 ? -0.225 6.590 -14.845 1.00 77.12 95 GLN A N 1
ATOM 729 C CA . GLN A 1 95 ? -1.086 5.496 -14.429 1.00 77.12 95 GLN A CA 1
ATOM 730 C C . GLN A 1 95 ? -1.091 5.398 -12.908 1.00 77.12 95 GLN A C 1
ATOM 732 O O . GLN A 1 95 ? -0.044 5.394 -12.261 1.00 77.12 95 GLN A O 1
ATOM 737 N N . LEU A 1 96 ? -2.290 5.335 -12.332 1.00 80.81 96 LEU A N 1
ATOM 738 C CA . LEU A 1 96 ? -2.477 5.135 -10.903 1.00 80.81 96 LEU A CA 1
ATOM 739 C C . LEU A 1 96 ? -2.886 3.684 -10.668 1.00 80.81 96 LEU A C 1
ATOM 741 O O . LEU A 1 96 ? -3.963 3.265 -11.100 1.00 80.81 96 LEU A O 1
ATOM 745 N N . MET A 1 97 ? -2.030 2.946 -9.972 1.00 80.75 97 MET A N 1
ATOM 746 C CA . MET A 1 97 ? -2.316 1.597 -9.505 1.00 80.75 97 MET A CA 1
ATOM 747 C C . MET A 1 97 ? -2.698 1.630 -8.036 1.00 80.75 97 MET A C 1
ATOM 749 O O . MET A 1 97 ? -2.123 2.386 -7.249 1.00 80.75 97 MET A O 1
ATOM 753 N N . GLN A 1 98 ? -3.683 0.817 -7.666 1.00 82.25 98 GLN A N 1
ATOM 754 C CA . GLN A 1 98 ? -4.139 0.721 -6.286 1.00 82.25 98 GLN A CA 1
ATOM 755 C C . GLN A 1 98 ? -4.352 -0.735 -5.893 1.00 82.25 98 GLN A C 1
ATOM 757 O O . GLN A 1 98 ? -4.926 -1.503 -6.665 1.00 82.25 98 GLN A O 1
ATOM 762 N N . VAL A 1 99 ? -3.936 -1.074 -4.675 1.00 83.06 99 VAL A N 1
ATOM 763 C CA . VAL A 1 99 ? -4.206 -2.358 -4.019 1.00 83.06 99 VAL A CA 1
ATOM 764 C C . VAL A 1 99 ? -4.841 -2.090 -2.664 1.00 83.06 99 VAL A C 1
ATOM 766 O O . VAL A 1 99 ? -4.497 -1.124 -1.974 1.00 83.06 99 VAL A O 1
ATOM 769 N N . ARG A 1 100 ? -5.803 -2.939 -2.306 1.00 82.12 100 ARG A N 1
ATOM 770 C CA . ARG A 1 100 ? -6.492 -2.900 -1.019 1.00 82.12 100 ARG A CA 1
ATOM 771 C C . ARG A 1 100 ? -6.493 -4.285 -0.407 1.00 82.12 100 ARG A C 1
ATOM 773 O O . ARG A 1 100 ? -6.850 -5.244 -1.086 1.00 82.12 100 ARG A O 1
ATOM 780 N N . ASP A 1 101 ? -6.139 -4.371 0.863 1.00 83.25 101 ASP A N 1
ATOM 781 C CA . ASP A 1 101 ? -6.137 -5.627 1.601 1.00 83.25 101 ASP A CA 1
ATOM 782 C C . ASP A 1 101 ? -6.424 -5.404 3.085 1.00 83.25 101 ASP A C 1
ATOM 784 O O . ASP A 1 101 ? -6.311 -4.297 3.608 1.00 83.25 101 ASP A O 1
ATOM 788 N N . THR A 1 102 ? -6.853 -6.459 3.773 1.00 84.06 102 THR A N 1
ATOM 789 C CA . THR A 1 102 ? -7.171 -6.397 5.202 1.00 84.06 102 THR A CA 1
ATOM 790 C C . THR A 1 102 ? -6.032 -6.987 6.026 1.00 84.06 102 THR A C 1
ATOM 792 O O . THR A 1 102 ? -5.551 -8.085 5.756 1.00 84.06 102 THR A O 1
ATOM 795 N N . LEU A 1 103 ? -5.620 -6.251 7.054 1.00 84.75 103 LEU A N 1
ATOM 796 C CA . LEU A 1 103 ? -4.548 -6.585 7.980 1.00 84.75 103 LEU A CA 1
ATOM 797 C C . LEU A 1 103 ? -5.067 -6.627 9.414 1.00 84.75 103 LEU A C 1
ATOM 799 O O . LEU A 1 103 ? -5.841 -5.769 9.847 1.00 84.75 103 LEU A O 1
ATOM 803 N N . ASP A 1 104 ? -4.541 -7.561 10.195 1.00 86.62 104 ASP A N 1
ATOM 804 C CA . ASP A 1 104 ? -4.725 -7.550 11.641 1.00 86.62 104 ASP A CA 1
ATOM 805 C C . ASP A 1 104 ? -3.743 -6.593 12.324 1.00 86.62 104 ASP A C 1
ATOM 807 O O . ASP A 1 104 ? -2.690 -6.246 11.789 1.00 86.62 104 ASP A O 1
ATOM 811 N N . LEU A 1 105 ? -4.043 -6.202 13.565 1.00 82.19 105 LEU A N 1
ATOM 812 C CA . LEU A 1 105 ? -3.197 -5.308 14.365 1.00 82.19 105 LEU A CA 1
ATOM 813 C C . LEU A 1 105 ? -1.750 -5.817 14.497 1.00 82.19 105 LEU A C 1
ATOM 815 O O . LEU A 1 105 ? -0.823 -5.011 14.523 1.00 82.19 105 LEU A O 1
ATOM 819 N N . ALA A 1 106 ? -1.558 -7.135 14.606 1.00 83.00 106 ALA A N 1
ATOM 820 C CA . ALA A 1 106 ? -0.229 -7.738 14.686 1.00 83.00 106 ALA A CA 1
ATOM 821 C C . ALA A 1 106 ? 0.546 -7.565 13.369 1.00 83.00 106 ALA A C 1
ATOM 823 O O . ALA A 1 106 ? 1.698 -7.137 13.393 1.00 83.00 106 ALA A O 1
ATOM 824 N N . ALA A 1 107 ? -0.108 -7.813 12.232 1.00 81.62 107 ALA A N 1
ATOM 825 C CA . ALA A 1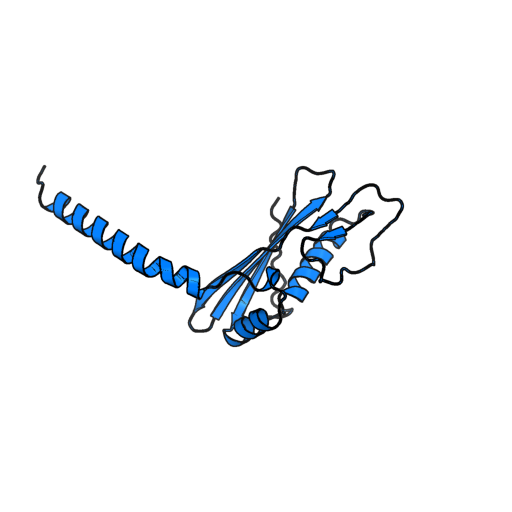 107 ? 0.471 -7.610 10.907 1.00 81.62 107 ALA A CA 1
ATOM 826 C C . ALA A 1 107 ? 0.778 -6.126 10.645 1.00 81.62 107 ALA A C 1
ATOM 828 O O . ALA A 1 107 ? 1.861 -5.796 10.174 1.00 81.62 107 ALA A O 1
ATOM 829 N N . LEU A 1 108 ? -0.119 -5.217 11.045 1.00 82.62 108 LEU A N 1
ATOM 830 C CA . LEU A 1 108 ? 0.103 -3.772 10.947 1.00 82.62 108 LEU A CA 1
ATOM 831 C C . LEU A 1 108 ? 1.353 -3.318 11.716 1.00 82.62 108 LEU A C 1
ATOM 833 O O . LEU A 1 108 ? 2.082 -2.450 11.243 1.00 82.62 108 LEU A O 1
ATOM 837 N N . ARG A 1 109 ? 1.605 -3.878 12.907 1.00 81.81 109 ARG A N 1
ATOM 838 C CA . ARG A 1 109 ? 2.808 -3.553 13.692 1.00 81.81 109 ARG A CA 1
ATOM 839 C C . ARG A 1 109 ? 4.077 -4.015 12.986 1.00 81.81 109 ARG A C 1
ATOM 841 O O . ARG A 1 109 ? 4.964 -3.192 12.797 1.00 81.81 109 ARG A O 1
ATOM 848 N N . ARG A 1 110 ? 4.106 -5.265 12.512 1.00 82.25 110 ARG A N 1
ATOM 849 C CA . ARG A 1 110 ? 5.243 -5.813 11.752 1.00 82.25 110 ARG A CA 1
ATOM 850 C C . ARG A 1 110 ? 5.551 -4.984 10.514 1.00 82.25 110 ARG A C 1
ATOM 852 O O . ARG A 1 110 ? 6.668 -4.514 10.360 1.00 82.25 110 ARG A O 1
ATOM 859 N N . VAL A 1 111 ? 4.529 -4.687 9.707 1.00 81.12 111 VAL A N 1
ATOM 860 C CA . VAL A 1 111 ? 4.664 -3.827 8.521 1.00 81.12 111 VAL A CA 1
ATOM 861 C C . VAL A 1 111 ? 5.308 -2.487 8.873 1.00 81.12 111 VAL A C 1
ATOM 863 O O . VAL A 1 111 ? 6.126 -1.978 8.121 1.00 81.12 111 VAL A O 1
ATOM 866 N N . ARG A 1 112 ? 4.972 -1.895 10.017 1.00 77.81 112 ARG A N 1
ATOM 867 C CA . ARG A 1 112 ? 5.527 -0.597 10.413 1.00 77.81 112 ARG A CA 1
ATOM 868 C C . ARG A 1 112 ? 6.946 -0.661 10.964 1.00 77.81 112 ARG A C 1
ATOM 870 O O . ARG A 1 112 ? 7.654 0.342 10.880 1.00 77.81 112 ARG A O 1
ATOM 877 N N . GLU A 1 113 ? 7.322 -1.781 11.561 1.00 78.88 113 GLU A N 1
ATOM 878 C CA . GLU A 1 113 ? 8.665 -2.013 12.092 1.00 78.88 113 GLU A CA 1
ATOM 879 C C . GLU A 1 113 ? 9.639 -2.343 10.955 1.00 78.88 113 GLU A C 1
ATOM 881 O O . GLU A 1 113 ? 10.710 -1.742 10.869 1.00 78.88 113 GLU A O 1
ATOM 886 N N . GLU A 1 114 ? 9.219 -3.219 10.042 1.00 78.38 114 GLU A N 1
ATOM 887 C CA . GLU A 1 114 ? 10.060 -3.801 8.993 1.00 78.38 114 GLU A CA 1
ATOM 888 C C . GLU A 1 114 ? 10.084 -2.964 7.706 1.00 78.38 114 GLU A C 1
ATOM 890 O O . GLU A 1 114 ? 11.111 -2.908 7.030 1.00 78.38 114 GLU A O 1
ATOM 895 N N . ALA A 1 115 ? 8.991 -2.274 7.352 1.00 73.00 115 ALA A N 1
ATOM 896 C CA . ALA A 1 115 ? 8.952 -1.538 6.091 1.00 73.00 115 ALA A CA 1
ATOM 897 C C . ALA A 1 115 ? 9.829 -0.270 6.128 1.00 73.00 115 ALA A C 1
ATOM 899 O O . ALA A 1 115 ? 9.889 0.434 7.152 1.00 73.00 115 ALA A O 1
ATOM 900 N N . PRO A 1 116 ? 10.458 0.093 4.991 1.00 72.38 116 PRO A N 1
ATOM 901 C CA . PRO A 1 116 ? 11.206 1.336 4.872 1.00 72.38 116 PRO A CA 1
ATOM 902 C C . PRO A 1 116 ? 10.279 2.549 5.070 1.00 72.38 116 PRO A C 1
ATOM 904 O O . PRO A 1 116 ? 9.081 2.457 4.786 1.00 72.38 116 PRO A O 1
ATOM 907 N N . PRO A 1 117 ? 10.803 3.708 5.522 1.00 74.69 117 PRO A N 1
ATOM 908 C CA . PRO A 1 117 ? 10.008 4.888 5.879 1.00 74.69 117 PRO A CA 1
ATOM 909 C C . PRO A 1 117 ? 8.869 5.264 4.909 1.00 74.69 117 PRO A C 1
ATOM 911 O O . PRO A 1 117 ? 7.762 5.494 5.398 1.00 74.69 117 PRO A O 1
ATOM 914 N N . PRO A 1 118 ? 9.057 5.270 3.571 1.00 73.06 118 PRO A N 1
ATOM 915 C CA . PRO A 1 118 ? 7.981 5.607 2.632 1.00 73.06 118 PRO A CA 1
ATOM 916 C C . PRO A 1 118 ? 6.859 4.555 2.542 1.00 73.06 118 PRO A C 1
ATOM 918 O O . PRO A 1 118 ? 5.755 4.879 2.118 1.00 73.06 118 PRO A O 1
ATOM 921 N N . LEU A 1 119 ? 7.103 3.309 2.961 1.00 73.62 119 LEU A N 1
ATOM 922 C CA . LEU A 1 119 ? 6.140 2.198 2.915 1.00 73.62 119 LEU A CA 1
ATOM 923 C C . LEU A 1 119 ? 5.444 1.929 4.259 1.00 73.62 119 LEU A C 1
ATOM 925 O O . LEU A 1 119 ? 4.524 1.110 4.323 1.00 73.62 119 LEU A O 1
ATOM 929 N N . ARG A 1 120 ? 5.847 2.621 5.334 1.00 79.44 120 ARG A N 1
ATOM 930 C CA . ARG A 1 120 ? 5.226 2.495 6.667 1.00 79.44 120 ARG A CA 1
ATOM 931 C C . ARG A 1 120 ? 3.811 3.058 6.729 1.00 79.44 120 ARG A C 1
ATOM 933 O O . ARG A 1 120 ? 3.049 2.647 7.599 1.00 79.44 120 ARG A O 1
ATOM 940 N N . GLY A 1 121 ? 3.492 3.983 5.825 1.00 75.00 121 GLY A N 1
ATOM 941 C CA . GLY A 1 121 ? 2.195 4.637 5.711 1.00 75.00 121 GLY A CA 1
ATOM 942 C C . GLY A 1 121 ? 1.819 5.572 6.852 1.00 75.00 121 GLY A C 1
ATOM 943 O O . GLY A 1 121 ? 2.577 5.807 7.796 1.00 75.00 121 GLY A O 1
ATOM 944 N N . GLU A 1 122 ? 0.621 6.135 6.739 1.00 74.06 122 GLU A N 1
ATOM 945 C CA . GLU A 1 122 ? 0.084 7.071 7.723 1.00 74.06 122 GLU A CA 1
ATOM 946 C C . GLU A 1 122 ? -0.347 6.366 9.017 1.00 74.06 122 GLU A C 1
ATOM 948 O O . GLU A 1 122 ? -0.828 5.236 9.021 1.00 74.06 122 GLU A O 1
ATOM 953 N N . ASN A 1 123 ? -0.201 7.047 10.156 1.00 67.69 123 ASN A N 1
ATOM 954 C CA . ASN A 1 123 ? -0.649 6.530 11.448 1.00 67.69 123 ASN A CA 1
ATOM 955 C C . ASN A 1 123 ? -2.192 6.546 11.537 1.00 67.69 123 ASN A C 1
ATOM 957 O O . ASN A 1 123 ? -2.754 7.629 11.730 1.00 67.69 123 ASN A O 1
ATOM 961 N N . PRO A 1 124 ? -2.898 5.393 11.549 1.00 63.84 124 PRO A N 1
ATOM 962 C CA . PRO A 1 124 ? -4.364 5.386 11.654 1.00 63.84 124 PRO A CA 1
ATOM 963 C C . PRO A 1 124 ? -4.854 5.984 12.983 1.00 63.84 124 PRO A C 1
ATOM 965 O O . PRO A 1 124 ? -5.929 6.574 13.075 1.00 63.84 124 PRO A O 1
ATOM 968 N N . THR A 1 125 ? -4.045 5.877 14.040 1.00 61.88 125 THR A N 1
ATOM 969 C CA . THR A 1 125 ? -4.322 6.470 15.353 1.00 61.88 125 THR A CA 1
ATOM 970 C C . THR A 1 125 ? -4.123 7.984 15.396 1.00 61.88 125 THR A C 1
ATOM 972 O O . THR A 1 125 ? -4.744 8.635 16.233 1.00 61.88 125 THR A O 1
ATOM 975 N N . ALA A 1 126 ? -3.301 8.561 14.514 1.00 58.81 126 ALA A N 1
ATOM 976 C CA . ALA A 1 126 ? -3.075 10.005 14.478 1.00 58.81 126 ALA A CA 1
ATOM 977 C C . ALA A 1 126 ? -4.275 10.735 13.861 1.00 58.81 126 ALA A C 1
ATOM 979 O O . ALA A 1 126 ? -4.763 11.692 14.455 1.00 58.81 126 ALA A O 1
ATOM 980 N N . ALA A 1 127 ? -4.818 10.233 12.747 1.00 54.56 127 ALA A N 1
ATOM 981 C CA . ALA A 1 127 ? -6.033 10.785 12.140 1.00 54.56 127 ALA A CA 1
ATOM 982 C C . ALA A 1 127 ? -7.246 10.684 13.089 1.00 54.56 127 ALA A C 1
ATOM 984 O O . ALA A 1 127 ? -7.973 11.658 13.297 1.00 54.56 127 ALA A O 1
ATOM 985 N N . ALA A 1 128 ? -7.407 9.543 13.771 1.00 58.16 128 ALA A N 1
ATOM 986 C CA . ALA A 1 128 ? -8.464 9.353 14.769 1.00 58.16 128 ALA A CA 1
ATOM 987 C C . ALA A 1 128 ? -8.358 10.315 15.973 1.00 58.16 128 ALA A C 1
ATOM 989 O O . ALA A 1 128 ? -9.369 10.620 16.612 1.00 58.16 128 ALA A O 1
ATOM 990 N N . ARG A 1 129 ? -7.150 10.811 16.285 1.00 61.44 129 ARG A N 1
ATOM 991 C CA . ARG A 1 129 ? -6.918 11.778 17.370 1.00 61.44 129 ARG A CA 1
ATOM 992 C C . ARG A 1 129 ? -7.538 13.143 17.070 1.00 61.44 129 ARG A C 1
ATOM 994 O O . ARG A 1 129 ? -7.996 13.796 18.001 1.00 61.44 129 ARG A O 1
ATOM 1001 N N . TRP A 1 130 ? -7.592 13.538 15.799 1.00 63.19 130 TRP A N 1
ATOM 1002 C CA . TRP A 1 130 ? -8.138 14.826 15.354 1.00 63.19 130 TRP A CA 1
ATOM 1003 C C . TRP A 1 130 ? -9.620 14.758 14.966 1.00 63.19 130 TRP A C 1
ATOM 1005 O O . TRP A 1 130 ? -10.343 15.739 15.118 1.00 63.19 130 TRP A O 1
ATOM 1015 N N . LEU A 1 131 ? -10.104 13.584 14.557 1.00 61.03 131 LEU A N 1
ATOM 1016 C CA . LEU A 1 131 ? -11.518 13.364 14.231 1.00 61.03 131 LEU A CA 1
ATOM 1017 C C . LEU A 1 131 ? -12.455 13.543 15.435 1.00 61.03 131 LEU A C 1
ATOM 1019 O O . LEU A 1 131 ? -13.530 14.121 15.302 1.00 61.03 131 LEU A O 1
ATOM 1023 N N . ARG A 1 132 ? -12.049 13.081 16.625 1.00 62.97 132 ARG A N 1
ATOM 1024 C CA . ARG A 1 132 ? -12.850 13.222 17.856 1.00 62.97 132 ARG A CA 1
ATOM 1025 C C . ARG A 1 132 ? -13.134 14.681 18.244 1.00 62.97 132 ARG A C 1
ATOM 1027 O O . ARG A 1 132 ? -14.308 15.000 18.417 1.00 62.97 132 ARG A O 1
ATOM 1034 N N . PRO A 1 133 ? -12.131 15.571 18.384 1.00 65.62 133 PRO A N 1
ATOM 1035 C CA . PRO A 1 133 ? -12.402 16.968 18.712 1.00 65.62 133 PRO A CA 1
ATOM 1036 C C . PRO A 1 133 ? -13.189 17.681 17.606 1.00 65.62 133 PRO A C 1
ATOM 1038 O O . PRO A 1 133 ? -14.087 18.454 17.922 1.00 65.62 133 PRO A O 1
ATOM 1041 N N . ALA A 1 134 ? -12.937 17.373 16.328 1.00 69.00 134 ALA A N 1
ATOM 1042 C CA . ALA A 1 134 ? -13.692 17.956 15.217 1.00 69.00 134 ALA A CA 1
ATOM 1043 C C . ALA A 1 134 ? -15.191 17.605 15.271 1.00 69.00 134 ALA A C 1
ATOM 1045 O O . ALA A 1 134 ? -16.037 18.484 15.110 1.00 69.00 134 ALA A O 1
ATOM 1046 N N . LEU A 1 135 ? -15.528 16.345 15.574 1.00 71.25 135 LEU A N 1
ATOM 1047 C CA . LEU A 1 135 ? -16.916 15.907 15.742 1.00 71.25 135 LEU A CA 1
ATOM 1048 C C . LEU A 1 135 ? -17.613 16.616 16.906 1.00 71.25 135 LEU A C 1
ATOM 1050 O O . LEU A 1 135 ? -18.747 17.057 16.745 1.00 71.25 135 LEU A O 1
ATOM 1054 N N . ILE A 1 136 ? -16.931 16.783 18.043 1.00 73.69 136 ILE A N 1
ATOM 1055 C CA . ILE A 1 136 ? -17.479 17.502 19.203 1.00 73.69 136 ILE A CA 1
ATOM 1056 C C . ILE A 1 136 ? -17.790 18.953 18.829 1.00 73.69 136 ILE A C 1
ATOM 1058 O O . ILE A 1 136 ? -18.907 19.406 19.053 1.00 73.69 136 ILE A O 1
ATOM 1062 N N . ILE A 1 137 ? -16.844 19.650 18.191 1.00 76.25 137 ILE A N 1
ATOM 1063 C CA . ILE A 1 137 ? -17.026 21.047 17.772 1.00 76.25 137 ILE A CA 1
ATOM 1064 C C . ILE A 1 137 ? -18.199 21.167 16.789 1.00 76.25 137 ILE A C 1
ATOM 1066 O O . ILE A 1 137 ? -19.053 22.033 16.971 1.00 76.25 137 ILE A O 1
ATOM 1070 N N . SER A 1 138 ? -18.281 20.274 15.795 1.00 71.31 138 SER A N 1
ATOM 1071 C CA . SER A 1 138 ? -19.373 20.274 14.810 1.00 71.31 138 SER A CA 1
ATOM 1072 C C . SER A 1 138 ? -20.744 19.958 15.423 1.00 71.31 138 SER A C 1
ATOM 1074 O O . SER A 1 138 ? -21.751 20.551 15.040 1.00 71.31 138 SER A O 1
ATOM 1076 N N . GLY A 1 139 ? -20.793 19.057 16.410 1.00 77.62 139 GLY A N 1
ATOM 1077 C CA . GLY A 1 139 ? -22.020 18.729 17.129 1.00 77.62 139 GLY A CA 1
ATOM 1078 C C . GLY A 1 139 ? -22.492 19.890 18.002 1.00 77.62 139 GLY A C 1
ATOM 1079 O O . GLY A 1 139 ? -23.684 20.189 18.039 1.00 77.62 139 GLY A O 1
ATOM 1080 N N . SER A 1 140 ? -21.564 20.591 18.658 1.00 76.75 140 SER A N 1
ATOM 1081 C CA . SER A 1 140 ? -21.880 21.768 19.471 1.00 76.75 140 SER A CA 1
ATOM 1082 C C . SER A 1 140 ? -22.420 22.927 18.632 1.00 76.75 140 SER A C 1
ATOM 1084 O O . SER A 1 140 ? -23.419 23.532 19.016 1.00 76.75 140 SER A O 1
ATOM 1086 N N . THR A 1 141 ? -21.825 23.224 17.472 1.00 76.69 141 THR A N 1
ATOM 1087 C CA . THR A 1 141 ? -22.335 24.283 16.583 1.00 76.69 141 THR A CA 1
ATOM 1088 C C . THR A 1 141 ? -23.701 23.936 15.997 1.00 76.69 141 THR A C 1
ATOM 1090 O O . THR A 1 141 ? -24.583 24.795 15.982 1.00 76.69 141 THR A O 1
ATOM 1093 N N . ALA A 1 142 ? -23.922 22.683 15.589 1.00 78.00 142 ALA A N 1
ATOM 1094 C CA . ALA A 1 142 ? -25.230 22.224 15.122 1.00 78.00 142 ALA A CA 1
ATOM 1095 C C . ALA A 1 142 ? -26.308 22.320 16.219 1.00 78.00 142 ALA A C 1
ATOM 1097 O O . ALA A 1 142 ? -27.421 22.768 15.948 1.00 78.00 142 ALA A O 1
ATOM 1098 N N . ALA A 1 143 ? -25.976 21.969 17.466 1.00 77.50 143 ALA A N 1
ATOM 1099 C CA . ALA A 1 143 ? -26.897 22.081 18.598 1.00 77.50 143 ALA A CA 1
ATOM 1100 C C . ALA A 1 143 ? -27.262 23.541 18.922 1.00 77.50 143 ALA A C 1
ATOM 1102 O O . ALA A 1 143 ? -28.421 23.840 19.207 1.00 77.50 143 ALA A O 1
ATOM 1103 N N . ILE A 1 144 ? -26.298 24.464 18.838 1.00 80.81 144 ILE A N 1
ATOM 1104 C CA . ILE A 1 144 ? -26.543 25.901 19.041 1.00 80.81 144 ILE A CA 1
ATOM 1105 C C . ILE A 1 144 ? -27.435 26.464 17.926 1.00 80.81 144 ILE A C 1
ATOM 1107 O O . ILE A 1 144 ? -28.383 27.193 18.212 1.00 80.81 144 ILE A O 1
ATOM 1111 N N . LEU A 1 145 ? -27.181 26.097 16.666 1.00 78.06 145 LEU A N 1
ATOM 1112 C CA . LEU A 1 145 ? -28.031 26.499 15.540 1.00 78.06 145 LEU A CA 1
ATOM 1113 C C . LEU A 1 145 ? -29.455 25.944 15.669 1.00 78.06 145 LEU A C 1
ATOM 1115 O O . LEU A 1 145 ? -30.416 26.671 15.424 1.00 78.06 145 LEU A O 1
ATOM 1119 N N . ALA A 1 146 ? -29.604 24.694 16.113 1.00 78.19 146 ALA A N 1
ATOM 1120 C CA . ALA A 1 146 ? -30.911 24.099 16.382 1.00 78.19 146 ALA A CA 1
ATOM 1121 C C . ALA A 1 146 ? -31.669 24.849 17.493 1.00 78.19 146 ALA A C 1
ATOM 1123 O O . ALA A 1 146 ? -32.864 25.101 17.357 1.00 78.19 146 ALA A O 1
ATOM 1124 N N . LEU A 1 147 ? -30.980 25.272 18.559 1.00 78.00 147 LEU A N 1
ATOM 1125 C CA . LEU A 1 147 ? -31.570 26.094 19.622 1.00 78.00 147 LEU A CA 1
ATOM 1126 C C . LEU A 1 147 ? -32.047 27.460 19.116 1.00 78.00 147 LEU A C 1
ATOM 1128 O O . LEU A 1 147 ? -33.096 27.929 19.555 1.00 78.00 147 LEU A O 1
ATOM 1132 N N . PHE A 1 148 ? -31.315 28.089 18.194 1.00 75.75 148 PHE A N 1
ATOM 1133 C CA . PHE A 1 148 ? -31.758 29.337 17.568 1.00 75.75 148 PHE A CA 1
ATOM 1134 C C . PHE A 1 148 ? -32.987 29.125 16.680 1.00 75.75 148 PHE A C 1
ATOM 1136 O O . PHE A 1 148 ? -33.953 29.867 16.825 1.00 75.75 148 PHE A O 1
ATOM 1143 N N . LEU A 1 149 ? -32.996 28.078 15.849 1.00 71.50 149 LEU A N 1
ATOM 1144 C CA . LEU A 1 149 ? -34.122 27.752 14.963 1.00 71.50 149 LEU A CA 1
ATOM 1145 C C . LEU A 1 149 ? -35.413 27.405 15.719 1.00 71.50 149 LEU A C 1
ATOM 1147 O O . LEU A 1 149 ? -36.493 27.762 15.267 1.00 71.50 149 LEU A O 1
ATOM 1151 N N . ILE A 1 150 ? -35.319 26.739 16.874 1.00 71.25 150 ILE A N 1
ATOM 1152 C CA . ILE A 1 150 ? -36.489 26.416 17.711 1.00 71.25 150 ILE A CA 1
ATOM 1153 C C . ILE A 1 150 ? -37.011 27.659 18.451 1.00 71.25 150 ILE A C 1
ATOM 1155 O O . ILE A 1 150 ? -38.199 27.746 18.761 1.00 71.25 150 ILE A O 1
ATOM 1159 N N . ARG A 1 151 ? -36.136 28.627 18.758 1.00 63.81 151 ARG A N 1
ATOM 1160 C CA . ARG A 1 151 ? -36.483 29.817 19.550 1.00 63.81 151 ARG A CA 1
ATOM 1161 C C . ARG A 1 151 ? -36.991 30.989 18.711 1.00 63.81 151 ARG A C 1
ATOM 1163 O O . ARG A 1 151 ? -37.603 31.892 19.275 1.00 63.81 151 ARG A O 1
ATOM 1170 N N . THR A 1 152 ? -36.765 30.983 17.402 1.00 56.38 152 THR A N 1
ATOM 1171 C CA . THR A 1 152 ? -37.365 31.936 16.464 1.00 56.38 152 THR A CA 1
ATOM 1172 C C . THR A 1 152 ? -38.610 31.317 15.822 1.00 56.38 152 THR A C 1
ATOM 1174 O O . THR A 1 152 ? -38.467 30.597 14.832 1.00 56.38 152 THR A O 1
ATOM 1177 N N . PRO A 1 153 ? -39.827 31.555 16.348 1.00 58.19 153 PRO A N 1
ATOM 1178 C CA . PRO A 1 153 ? -41.020 31.354 15.539 1.00 58.19 153 PRO A CA 1
ATOM 1179 C C . PRO A 1 153 ? -40.959 32.343 14.365 1.00 58.19 153 PRO A C 1
ATOM 1181 O O . PRO A 1 153 ? -40.645 33.518 14.567 1.00 58.19 153 PRO A O 1
ATOM 1184 N N . LEU A 1 154 ? -41.178 31.832 13.152 1.00 58.56 154 LEU A N 1
ATOM 1185 C CA . LEU A 1 154 ? -41.465 32.637 11.960 1.00 58.56 154 LEU A CA 1
ATOM 1186 C C . LEU A 1 154 ? -42.657 33.569 12.208 1.00 58.56 154 LEU A C 1
ATOM 1188 O O . LEU A 1 154 ? -43.619 33.114 12.869 1.00 58.56 154 LEU A O 1
#

Foldseek 3Di:
DEDEDPDPPPPDQLDALLVVVLVQVVVVCVVPVDQAQEEAEPDPPRDHDPPRHDVPDPKHKYKYQWAWAWDDDDVQKIKIKIWIWIDIPVDPDIYIYIDIHMDGNVSLVCSLVPPDPSRNHDDNVVVVVVVVVVVVVVVVVVVVVVVVVVPDDD